Protein AF-A0A1F7AWH0-F1 (afdb_monomer_lite)

Structure (mmCIF, N/CA/C/O backbone):
data_AF-A0A1F7AWH0-F1
#
_entry.id   AF-A0A1F7AWH0-F1
#
loop_
_atom_site.group_PDB
_atom_site.id
_atom_site.type_symbol
_atom_site.label_atom_id
_atom_site.label_alt_id
_atom_site.label_comp_id
_atom_site.label_asym_id
_atom_site.label_entity_id
_atom_site.label_seq_id
_atom_site.pdbx_PDB_ins_code
_atom_site.Cartn_x
_atom_site.Cartn_y
_atom_site.Cartn_z
_atom_site.occupancy
_atom_site.B_iso_or_equiv
_atom_site.auth_seq_id
_atom_site.auth_comp_id
_atom_site.auth_asym_id
_atom_site.auth_atom_id
_atom_site.pdbx_PDB_model_num
ATOM 1 N N . MET A 1 1 ? -17.627 0.754 13.489 1.00 71.56 1 MET A N 1
ATOM 2 C CA . MET A 1 1 ? -16.748 -0.356 13.043 1.00 71.56 1 MET A CA 1
ATOM 3 C C . MET A 1 1 ? -17.058 -0.842 11.627 1.00 71.56 1 MET A C 1
ATOM 5 O O . MET A 1 1 ? -16.140 -0.833 10.820 1.00 71.56 1 MET A O 1
ATOM 9 N N . LYS A 1 2 ? -18.314 -1.182 11.273 1.00 84.44 2 LYS A N 1
ATOM 10 C CA . LYS A 1 2 ? -18.676 -1.610 9.899 1.00 84.44 2 LYS A CA 1
ATOM 11 C C . LYS A 1 2 ? -18.208 -0.633 8.801 1.00 84.44 2 LYS A C 1
ATOM 13 O O . LYS A 1 2 ? -17.539 -1.064 7.876 1.00 84.44 2 LYS A O 1
ATOM 18 N N . LYS A 1 3 ? -18.448 0.677 8.968 1.00 91.44 3 LYS A N 1
ATOM 19 C CA . LYS A 1 3 ? -18.001 1.718 8.015 1.00 91.44 3 LYS A CA 1
ATOM 20 C C . LYS A 1 3 ? -16.475 1.760 7.812 1.00 91.44 3 LYS A C 1
ATO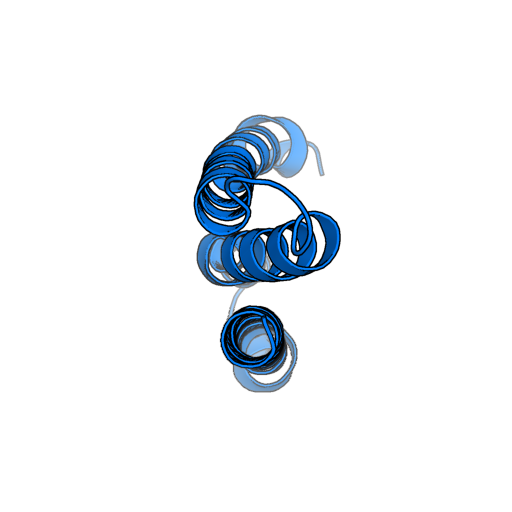M 22 O O . LYS A 1 3 ? -16.022 1.856 6.682 1.00 91.44 3 LYS A O 1
ATOM 27 N N . LEU A 1 4 ? -15.685 1.640 8.887 1.00 93.00 4 LEU A N 1
ATOM 28 C CA . LEU A 1 4 ? -14.215 1.612 8.795 1.00 93.00 4 LEU A CA 1
ATOM 29 C C . LEU A 1 4 ? -13.725 0.375 8.042 1.00 93.00 4 LEU A C 1
ATOM 31 O O . LEU A 1 4 ? -12.878 0.490 7.166 1.00 93.00 4 LEU A O 1
ATOM 35 N N . LYS A 1 5 ? -14.314 -0.793 8.327 1.00 95.19 5 LYS A N 1
ATOM 36 C CA . LYS A 1 5 ? -14.012 -2.025 7.592 1.00 95.19 5 LYS A CA 1
ATOM 37 C C . LYS A 1 5 ? -14.261 -1.849 6.091 1.00 95.19 5 LYS A C 1
ATOM 39 O O . LYS A 1 5 ? -13.417 -2.243 5.297 1.00 95.19 5 LYS A O 1
ATOM 44 N N . THR A 1 6 ? -15.378 -1.223 5.714 1.00 96.81 6 THR A N 1
ATOM 45 C CA . THR A 1 6 ? -15.692 -0.919 4.309 1.00 96.81 6 THR A CA 1
ATOM 46 C C . THR A 1 6 ? -14.640 -0.016 3.670 1.00 96.81 6 THR A C 1
ATOM 48 O O . THR A 1 6 ? -14.210 -0.311 2.564 1.00 96.81 6 THR A O 1
ATOM 51 N N . ILE A 1 7 ? -14.183 1.033 4.363 1.00 96.44 7 ILE A N 1
ATOM 52 C CA . ILE A 1 7 ? -13.134 1.936 3.855 1.00 96.44 7 ILE A CA 1
ATOM 53 C C . ILE A 1 7 ? -11.827 1.174 3.608 1.00 96.44 7 ILE A C 1
ATOM 55 O O . ILE A 1 7 ? -11.222 1.324 2.552 1.00 96.44 7 ILE A O 1
ATOM 59 N N . TYR A 1 8 ? -11.404 0.331 4.551 1.00 97.38 8 TYR A N 1
ATOM 60 C CA . TYR A 1 8 ? -10.167 -0.436 4.406 1.00 97.38 8 TYR A CA 1
ATOM 61 C C . TYR A 1 8 ? -10.240 -1.475 3.285 1.00 97.38 8 TYR A C 1
ATOM 63 O O . TYR A 1 8 ? -9.290 -1.614 2.521 1.00 97.38 8 TYR A O 1
ATOM 71 N N . ILE A 1 9 ? -11.376 -2.167 3.149 1.00 97.75 9 ILE A N 1
ATOM 72 C CA . ILE A 1 9 ? -11.604 -3.094 2.034 1.00 97.75 9 ILE A CA 1
ATOM 73 C C . ILE A 1 9 ? -11.602 -2.331 0.710 1.00 97.75 9 ILE A C 1
ATOM 75 O O . ILE A 1 9 ? -10.915 -2.747 -0.213 1.00 97.75 9 ILE A O 1
ATOM 79 N N . ALA A 1 10 ? -12.304 -1.198 0.629 1.00 97.38 10 ALA A N 1
ATOM 80 C CA . ALA A 1 10 ? -12.334 -0.377 -0.574 1.00 97.38 10 ALA A CA 1
ATOM 81 C C . ALA A 1 10 ? -10.928 0.089 -0.976 1.00 97.38 10 ALA A C 1
ATOM 83 O O . ALA A 1 10 ? -10.587 0.007 -2.150 1.00 97.38 10 ALA A O 1
ATOM 84 N N . ALA A 1 11 ? -10.088 0.504 -0.020 1.00 96.75 11 ALA A N 1
ATOM 85 C CA . ALA A 1 11 ? -8.701 0.881 -0.294 1.00 96.75 11 ALA A CA 1
ATOM 86 C C . ALA A 1 11 ? -7.896 -0.270 -0.921 1.00 96.75 11 ALA A C 1
ATOM 88 O O . ALA A 1 11 ? -7.206 -0.057 -1.916 1.00 96.75 11 ALA A O 1
ATOM 89 N N . ILE A 1 12 ? -8.031 -1.493 -0.392 1.00 97.56 12 ILE A N 1
ATOM 90 C CA . ILE A 1 12 ? -7.394 -2.688 -0.970 1.00 97.56 12 ILE A CA 1
ATOM 91 C C . ILE A 1 12 ? -7.954 -2.964 -2.367 1.00 97.56 12 ILE A C 1
ATOM 93 O O . ILE A 1 12 ? -7.184 -3.184 -3.294 1.00 97.56 12 ILE A O 1
ATOM 97 N N . SER A 1 13 ? -9.276 -2.922 -2.546 1.00 97.56 13 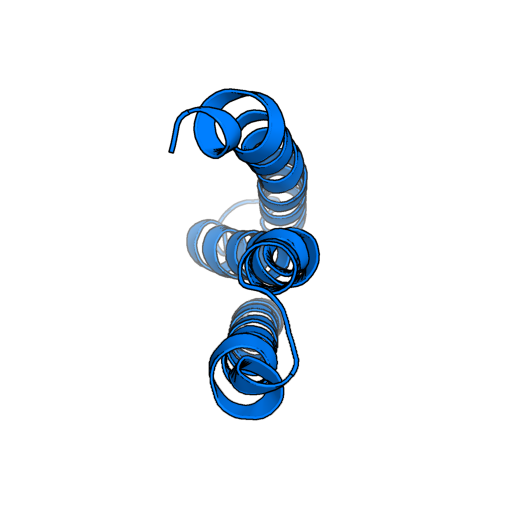SER A N 1
ATOM 98 C CA . SER A 1 13 ? -9.911 -3.163 -3.844 1.00 97.56 13 SER A CA 1
ATOM 99 C C . SER A 1 13 ? -9.460 -2.157 -4.904 1.00 97.56 13 SER A C 1
ATOM 101 O O . SER A 1 13 ? -9.155 -2.559 -6.023 1.00 97.56 13 SER A O 1
ATOM 103 N N . PHE A 1 14 ? -9.352 -0.872 -4.555 1.00 96.88 14 PHE A N 1
ATOM 104 C CA . PHE A 1 14 ? -8.807 0.149 -5.451 1.00 96.88 14 PHE A CA 1
ATOM 105 C C . PHE A 1 14 ? -7.338 -0.112 -5.782 1.00 96.88 14 PHE A C 1
ATOM 107 O O . PHE A 1 14 ? -6.953 -0.007 -6.942 1.00 96.88 14 PHE A O 1
ATOM 114 N N . ALA A 1 15 ? -6.523 -0.497 -4.801 1.00 96.69 15 ALA A N 1
ATOM 115 C CA . ALA A 1 15 ? -5.120 -0.815 -5.043 1.00 96.69 15 ALA A CA 1
ATOM 116 C C . ALA A 1 15 ? -4.942 -2.035 -5.964 1.00 96.69 15 ALA A C 1
ATOM 118 O O . ALA A 1 15 ? -4.105 -2.016 -6.863 1.00 96.69 15 ALA A O 1
ATOM 119 N N . VAL A 1 16 ? -5.768 -3.070 -5.785 1.00 96.38 16 VAL A N 1
ATOM 120 C CA . VAL A 1 16 ? -5.807 -4.242 -6.672 1.00 96.38 16 VAL A CA 1
ATOM 121 C C . VAL A 1 16 ? -6.243 -3.841 -8.079 1.00 96.38 16 VAL A C 1
ATOM 123 O O . VAL A 1 16 ? -5.628 -4.280 -9.045 1.00 96.38 16 VAL A O 1
ATOM 126 N N . LEU A 1 17 ? -7.248 -2.971 -8.213 1.00 96.62 17 LEU A N 1
ATOM 127 C CA . LEU A 1 17 ? -7.663 -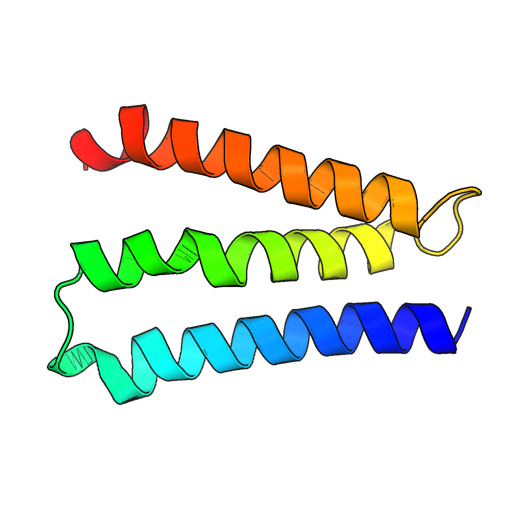2.443 -9.513 1.00 96.62 17 LEU A CA 1
ATOM 128 C C . LEU A 1 17 ? -6.506 -1.710 -10.210 1.00 96.62 17 LEU A C 1
ATOM 130 O O . LEU A 1 17 ? -6.257 -1.957 -11.385 1.00 96.62 17 LEU A O 1
ATOM 134 N N . PHE A 1 18 ? -5.765 -0.865 -9.486 1.00 94.38 18 PHE A N 1
ATOM 135 C CA . PHE A 1 18 ? -4.570 -0.203 -10.018 1.00 94.38 18 PHE A CA 1
ATOM 136 C C . PHE A 1 18 ? -3.522 -1.209 -10.495 1.00 94.38 18 PHE A C 1
ATOM 138 O O . PHE A 1 18 ? -3.012 -1.069 -11.604 1.00 94.38 18 PHE A O 1
ATOM 145 N N . ALA A 1 19 ? -3.234 -2.239 -9.698 1.00 93.12 19 ALA A N 1
ATOM 146 C CA . ALA A 1 19 ? -2.301 -3.287 -10.093 1.00 93.12 19 ALA A CA 1
ATOM 147 C C . ALA A 1 19 ? -2.775 -4.016 -11.365 1.00 93.12 19 ALA A C 1
ATOM 149 O O . ALA A 1 19 ? -1.986 -4.203 -12.283 1.00 93.12 19 ALA A O 1
ATOM 150 N N . ILE A 1 20 ? -4.063 -4.352 -11.478 1.00 95.25 20 ILE A N 1
ATOM 151 C CA . ILE A 1 20 ? -4.627 -4.978 -12.687 1.00 95.25 20 ILE A CA 1
ATOM 152 C C . ILE A 1 20 ? -4.478 -4.061 -13.906 1.00 95.25 20 ILE A C 1
ATOM 154 O O . ILE A 1 20 ? -4.109 -4.526 -14.980 1.00 95.25 20 ILE A O 1
ATOM 158 N N . VAL A 1 21 ? -4.732 -2.760 -13.762 1.00 95.12 21 VAL A N 1
ATOM 159 C CA . VAL A 1 21 ? -4.568 -1.808 -14.870 1.00 95.12 21 VAL A CA 1
ATOM 160 C C . VAL A 1 21 ? -3.105 -1.739 -15.314 1.00 95.12 21 VAL A C 1
ATOM 162 O O . VAL A 1 21 ? -2.841 -1.824 -16.509 1.00 95.12 21 VAL A O 1
ATOM 165 N N . ILE A 1 22 ? -2.159 -1.642 -14.376 1.00 93.44 22 ILE A N 1
ATOM 166 C CA . ILE A 1 22 ? -0.724 -1.523 -14.680 1.00 93.44 22 ILE A CA 1
ATOM 167 C C . ILE A 1 22 ? -0.183 -2.816 -15.300 1.00 93.44 22 ILE A C 1
ATOM 169 O O . ILE A 1 22 ? 0.408 -2.779 -16.374 1.00 93.44 22 ILE A O 1
ATOM 173 N N . TYR A 1 23 ? -0.399 -3.952 -14.635 1.00 91.38 23 TYR A N 1
ATOM 174 C CA . TYR A 1 23 ? 0.214 -5.235 -14.990 1.00 91.38 23 TYR A CA 1
ATOM 175 C C . TYR A 1 23 ? -0.606 -6.066 -15.983 1.00 91.38 23 TYR A C 1
ATOM 177 O O . TYR A 1 23 ? -0.076 -7.009 -16.558 1.00 91.38 23 TYR A O 1
ATOM 185 N N . GLY A 1 24 ? -1.886 -5.748 -16.182 1.00 93.44 24 GLY A N 1
ATOM 186 C CA . GLY A 1 24 ? -2.769 -6.475 -17.096 1.00 93.44 24 GLY A CA 1
ATOM 187 C C . GLY A 1 24 ? -3.103 -5.709 -18.372 1.00 93.44 24 GLY A C 1
ATOM 188 O O . GLY A 1 24 ? -3.086 -6.294 -19.447 1.00 93.44 24 GLY A O 1
ATOM 189 N N . ILE A 1 25 ? -3.416 -4.412 -18.270 1.00 93.31 25 ILE A N 1
ATOM 190 C CA . ILE A 1 25 ? -3.917 -3.624 -19.413 1.00 93.31 25 ILE A CA 1
ATOM 191 C C . ILE A 1 25 ? -2.803 -2.787 -20.047 1.00 93.31 25 ILE A C 1
ATOM 193 O O . ILE A 1 25 ? -2.679 -2.727 -21.265 1.00 93.31 25 ILE A O 1
ATOM 197 N N . ALA A 1 26 ? -1.993 -2.119 -19.227 1.00 92.25 26 ALA A N 1
ATOM 198 C CA . ALA A 1 26 ? -0.962 -1.194 -19.688 1.00 92.25 26 ALA A CA 1
ATOM 199 C C . ALA A 1 26 ? 0.424 -1.841 -19.851 1.00 92.25 26 ALA A C 1
ATOM 201 O O . ALA A 1 26 ? 1.352 -1.155 -20.274 1.00 92.25 26 ALA A O 1
ATOM 202 N N . ALA A 1 27 ? 0.569 -3.134 -19.543 1.00 90.94 27 ALA A N 1
ATOM 203 C CA . ALA A 1 27 ? 1.864 -3.811 -19.471 1.00 90.94 27 ALA A CA 1
ATOM 204 C C . ALA A 1 27 ? 2.652 -3.781 -20.791 1.00 90.94 27 ALA A C 1
ATOM 206 O O . ALA A 1 27 ? 3.865 -3.626 -20.771 1.00 90.94 27 ALA A O 1
ATOM 207 N N . GLU A 1 28 ? 1.977 -3.859 -21.941 1.00 90.44 28 GLU A N 1
ATOM 208 C CA . GLU A 1 28 ? 2.636 -3.810 -23.258 1.00 90.44 28 GLU A CA 1
ATOM 209 C C . GLU A 1 28 ? 3.141 -2.405 -23.633 1.00 90.44 28 GLU A C 1
ATOM 211 O O . GLU A 1 28 ? 4.007 -2.261 -24.491 1.00 90.44 28 GLU A O 1
ATOM 216 N N . ASN A 1 29 ? 2.609 -1.362 -22.988 1.00 92.69 29 ASN A N 1
ATOM 217 C CA . ASN A 1 29 ? 2.888 0.040 -23.315 1.00 92.69 29 ASN A CA 1
ATOM 218 C C . ASN A 1 29 ? 3.852 0.714 -22.327 1.00 92.69 29 ASN A C 1
ATOM 220 O O . ASN A 1 29 ? 4.233 1.869 -22.528 1.00 92.69 29 ASN A O 1
ATOM 224 N N . LEU A 1 30 ? 4.218 0.033 -21.241 1.00 93.00 30 LEU A N 1
ATOM 225 C CA . LEU A 1 30 ? 5.060 0.567 -20.176 1.00 93.00 30 LEU A CA 1
ATOM 226 C C . LEU A 1 30 ? 6.335 -0.262 -20.057 1.00 93.00 30 LEU A C 1
ATOM 228 O O . LEU A 1 30 ? 6.309 -1.484 -20.142 1.00 93.00 30 LEU A O 1
ATOM 232 N N . THR A 1 31 ? 7.467 0.400 -19.815 1.00 93.00 31 THR A N 1
ATOM 233 C CA . THR A 1 31 ? 8.683 -0.328 -19.445 1.00 93.00 31 THR A CA 1
ATOM 234 C C . THR A 1 31 ? 8.530 -0.906 -18.042 1.00 93.00 31 THR A C 1
ATOM 236 O O . THR A 1 31 ? 7.862 -0.316 -17.188 1.00 93.00 31 THR A O 1
ATOM 239 N N . GLU A 1 32 ? 9.200 -2.026 -17.777 1.00 88.81 32 GLU A N 1
ATOM 240 C CA . GLU A 1 32 ? 9.184 -2.685 -16.468 1.00 88.81 32 GLU A CA 1
ATOM 241 C C . GLU A 1 32 ? 9.544 -1.711 -15.334 1.00 88.81 32 GLU A C 1
ATOM 243 O O . GLU A 1 32 ? 8.825 -1.605 -14.342 1.00 88.81 32 GLU A O 1
ATOM 248 N N . THR A 1 33 ? 10.575 -0.885 -15.531 1.00 89.88 33 THR A N 1
ATOM 249 C CA . THR A 1 33 ? 10.968 0.158 -14.573 1.00 89.88 33 THR A CA 1
ATOM 250 C C . THR A 1 33 ? 9.831 1.135 -14.269 1.00 89.88 33 THR A C 1
ATOM 252 O O . THR A 1 33 ? 9.633 1.511 -13.114 1.00 89.88 33 THR A O 1
ATOM 255 N N . ILE A 1 34 ? 9.060 1.556 -15.278 1.00 92.19 34 ILE A N 1
ATOM 256 C CA . ILE A 1 34 ? 7.915 2.452 -15.070 1.00 92.19 34 ILE A CA 1
ATOM 257 C C . ILE A 1 34 ? 6.810 1.722 -14.305 1.00 92.19 34 ILE A C 1
ATOM 259 O O . ILE A 1 34 ? 6.309 2.262 -13.320 1.00 92.19 34 ILE A O 1
ATOM 263 N N . MET A 1 35 ? 6.466 0.496 -14.704 1.00 92.88 35 MET A N 1
ATOM 264 C CA . MET A 1 35 ? 5.428 -0.304 -14.040 1.00 92.88 35 MET A CA 1
ATOM 265 C C . MET A 1 35 ? 5.727 -0.496 -12.553 1.00 92.88 35 MET A C 1
ATOM 267 O O . MET A 1 35 ? 4.855 -0.312 -11.700 1.00 92.88 35 MET A O 1
ATOM 271 N N . ILE A 1 36 ? 6.981 -0.799 -12.230 1.00 90.50 36 ILE A N 1
ATOM 272 C CA . ILE A 1 36 ? 7.405 -1.052 -10.860 1.00 90.50 36 ILE A CA 1
ATOM 273 C C . ILE A 1 36 ? 7.462 0.264 -10.076 1.00 90.50 36 ILE A C 1
ATOM 275 O O . ILE A 1 36 ? 6.970 0.305 -8.949 1.00 90.50 36 ILE A O 1
ATOM 279 N N . ASN A 1 37 ? 7.903 1.374 -10.676 1.00 91.06 37 ASN A N 1
ATOM 280 C CA . ASN A 1 37 ? 7.814 2.699 -10.050 1.00 91.06 37 ASN A CA 1
ATOM 281 C C . ASN A 1 37 ? 6.364 3.138 -9.770 1.00 91.06 37 ASN A C 1
ATOM 283 O O . ASN A 1 37 ? 6.109 3.852 -8.802 1.00 91.06 37 ASN A O 1
ATOM 287 N N . MET A 1 38 ? 5.369 2.667 -10.526 1.00 93.44 38 MET A N 1
ATOM 288 C CA . MET A 1 38 ? 3.959 2.931 -10.197 1.00 93.44 38 MET A CA 1
ATOM 289 C C . MET A 1 38 ? 3.501 2.242 -8.898 1.00 93.44 38 MET A C 1
ATOM 291 O O . MET A 1 38 ? 2.432 2.565 -8.373 1.00 93.44 38 MET A O 1
ATOM 295 N N . SER A 1 39 ? 4.321 1.364 -8.307 1.00 93.62 39 SER A N 1
ATOM 296 C CA . SER A 1 39 ? 4.075 0.783 -6.982 1.00 93.62 39 SER A CA 1
ATOM 297 C C . SER A 1 39 ? 3.924 1.831 -5.885 1.00 93.62 39 SER A C 1
ATOM 299 O O . SER A 1 39 ? 3.171 1.595 -4.939 1.00 93.62 39 SER A O 1
ATOM 301 N N . PHE A 1 40 ? 4.554 3.007 -6.018 1.00 93.81 40 PHE A N 1
ATOM 302 C CA . PHE A 1 40 ? 4.394 4.118 -5.068 1.00 93.81 40 PHE A CA 1
ATOM 303 C C . PHE A 1 40 ? 2.943 4.601 -4.934 1.00 93.81 40 PHE A C 1
ATOM 305 O O . PHE A 1 40 ? 2.600 5.245 -3.946 1.00 93.81 40 PHE A O 1
ATOM 312 N N . ILE A 1 41 ? 2.085 4.282 -5.906 1.00 92.12 41 ILE A N 1
ATOM 313 C CA . ILE A 1 41 ? 0.671 4.652 -5.899 1.00 92.12 41 ILE A CA 1
ATOM 314 C C . ILE A 1 41 ? -0.150 3.619 -5.120 1.00 92.12 41 ILE A C 1
ATOM 316 O O . ILE A 1 41 ? -0.910 3.979 -4.224 1.00 92.12 41 ILE A O 1
ATOM 320 N N . TRP A 1 42 ? -0.008 2.329 -5.438 1.00 94.81 42 TRP A N 1
ATOM 321 C CA . TRP A 1 42 ? -0.929 1.302 -4.941 1.00 94.81 42 TRP A CA 1
ATOM 322 C C . TRP A 1 42 ? -0.441 0.582 -3.677 1.00 94.81 42 TRP A C 1
ATOM 324 O O . TRP A 1 42 ? -1.267 0.199 -2.846 1.00 94.81 42 TRP A O 1
ATOM 334 N N . VAL A 1 43 ? 0.871 0.435 -3.461 1.00 95.88 43 VAL A N 1
ATOM 335 C CA . VAL A 1 43 ? 1.407 -0.251 -2.269 1.00 95.88 43 VAL A CA 1
ATOM 336 C C . VAL A 1 43 ? 1.000 0.459 -0.970 1.00 95.88 43 VAL A C 1
ATOM 338 O O . VAL A 1 43 ? 0.475 -0.217 -0.078 1.00 95.88 43 VAL A O 1
ATOM 341 N N . PRO A 1 44 ? 1.110 1.798 -0.837 1.00 96.81 44 PRO A N 1
ATOM 342 C CA . PRO A 1 44 ? 0.679 2.488 0.380 1.00 96.81 44 PRO A CA 1
ATOM 343 C C . PRO A 1 44 ? -0.822 2.359 0.655 1.00 96.81 44 PRO A C 1
ATOM 345 O O . PRO A 1 44 ? -1.229 2.350 1.821 1.00 96.81 44 PRO A O 1
ATOM 348 N N . MET A 1 45 ? -1.644 2.216 -0.393 1.00 97.00 45 MET A N 1
ATOM 349 C CA . MET A 1 45 ? -3.084 1.966 -0.272 1.00 97.00 45 MET A CA 1
ATOM 350 C C . MET A 1 45 ? -3.364 0.558 0.266 1.00 97.00 45 MET A C 1
ATOM 352 O O . MET A 1 45 ? -4.203 0.406 1.159 1.00 97.00 45 MET A O 1
ATOM 356 N N . ILE A 1 46 ? -2.629 -0.459 -0.208 1.00 97.25 46 ILE A N 1
ATOM 357 C CA . ILE A 1 46 ? -2.699 -1.816 0.359 1.00 97.25 46 ILE A CA 1
ATOM 358 C C . ILE A 1 46 ? -2.278 -1.792 1.819 1.00 97.25 46 ILE A C 1
ATOM 360 O O . ILE A 1 46 ? -2.994 -2.328 2.660 1.00 97.25 46 ILE A O 1
ATOM 364 N N . VAL A 1 47 ? -1.149 -1.156 2.139 1.00 97.69 47 VAL A N 1
ATOM 365 C CA . VAL A 1 47 ? -0.652 -1.101 3.517 1.00 97.69 47 VAL A CA 1
ATOM 366 C C . VAL A 1 47 ? -1.653 -0.390 4.421 1.00 97.69 47 VAL A C 1
ATOM 368 O O . VAL A 1 47 ? -1.948 -0.901 5.500 1.00 97.69 47 VAL A O 1
ATOM 371 N N . PHE A 1 48 ? -2.243 0.724 3.981 1.00 98.00 48 PHE A N 1
ATOM 372 C CA . PHE A 1 48 ? -3.310 1.411 4.712 1.00 98.00 48 PHE A CA 1
ATOM 373 C C . PHE A 1 48 ? -4.509 0.491 4.974 1.00 98.00 48 PHE A C 1
ATOM 375 O O . PHE A 1 48 ? -4.968 0.372 6.110 1.00 98.00 48 PHE A O 1
ATOM 382 N N . GLY A 1 49 ? -5.011 -0.188 3.941 1.00 97.38 49 GLY A N 1
ATOM 383 C CA . GLY A 1 49 ? -6.158 -1.079 4.079 1.00 97.38 49 GLY A CA 1
ATOM 384 C C . GLY A 1 49 ? -5.861 -2.298 4.958 1.00 97.38 49 GLY A C 1
ATOM 385 O O . GLY A 1 49 ? -6.618 -2.599 5.879 1.00 97.38 49 GLY A O 1
ATOM 386 N N . ALA A 1 50 ? -4.734 -2.972 4.732 1.00 97.75 50 ALA A N 1
ATOM 387 C CA . ALA A 1 50 ? -4.335 -4.165 5.471 1.00 97.75 50 ALA A CA 1
ATOM 388 C C . ALA A 1 50 ? -4.073 -3.853 6.950 1.00 97.75 50 ALA A C 1
ATOM 390 O O . ALA A 1 50 ? -4.658 -4.486 7.831 1.00 97.75 50 ALA A O 1
ATOM 391 N N . SER A 1 51 ? -3.260 -2.832 7.239 1.00 97.56 51 SER A N 1
ATOM 392 C CA . SER A 1 51 ? -2.999 -2.400 8.617 1.00 97.56 51 SER A CA 1
ATOM 393 C C . SER A 1 51 ? -4.277 -1.920 9.312 1.00 97.56 51 SER A C 1
ATOM 395 O O . SER A 1 51 ? -4.498 -2.238 10.480 1.00 97.56 51 SER A O 1
ATOM 397 N N . GLY A 1 52 ? -5.178 -1.246 8.595 1.00 95.56 52 GLY A N 1
ATOM 398 C CA . GLY A 1 52 ? -6.475 -0.836 9.123 1.00 95.56 52 GLY A CA 1
ATOM 399 C C . GLY A 1 52 ? -7.389 -1.989 9.504 1.00 95.56 52 GLY A C 1
ATOM 400 O O . GLY A 1 52 ? -8.041 -1.926 10.549 1.00 95.56 52 GLY A O 1
ATOM 401 N N . LEU A 1 53 ? -7.393 -3.072 8.724 1.00 96.50 53 LEU A N 1
ATOM 402 C CA . LEU A 1 53 ? -8.106 -4.301 9.077 1.00 96.50 53 LEU A CA 1
ATOM 403 C C . LEU A 1 53 ? -7.483 -4.993 10.297 1.00 96.50 53 LEU A C 1
ATOM 405 O O . LEU A 1 53 ? -8.223 -5.424 11.181 1.00 96.50 53 LEU A O 1
ATOM 409 N N . VAL A 1 54 ? -6.150 -5.041 10.390 1.00 97.06 54 VAL A N 1
ATOM 410 C CA . VAL A 1 54 ? -5.427 -5.628 11.535 1.00 97.06 54 VAL A CA 1
ATOM 411 C C . VAL A 1 54 ? -5.682 -4.839 12.824 1.00 97.06 54 VAL A C 1
ATOM 413 O O . VAL A 1 54 ? -5.938 -5.417 13.882 1.00 97.06 54 VAL A O 1
ATOM 416 N N . PHE A 1 55 ? -5.657 -3.507 12.758 1.00 95.94 55 PHE A N 1
ATOM 417 C CA . PHE A 1 55 ? -5.789 -2.640 13.930 1.00 95.94 55 PHE A CA 1
ATOM 418 C C . PHE A 1 55 ? -7.221 -2.185 14.217 1.00 95.94 55 PHE A C 1
ATOM 420 O O . PHE A 1 55 ? -7.408 -1.371 15.119 1.00 95.94 55 PHE A O 1
ATOM 427 N N . ILE A 1 56 ? -8.237 -2.714 13.524 1.00 95.56 56 ILE A N 1
ATOM 428 C CA . ILE A 1 56 ? -9.617 -2.195 13.557 1.00 95.56 56 ILE A CA 1
ATOM 429 C C . ILE A 1 56 ? -10.244 -2.119 14.962 1.00 95.56 56 ILE A C 1
ATOM 431 O O . ILE A 1 56 ? -11.098 -1.269 15.209 1.00 95.56 56 ILE A O 1
ATOM 435 N N . ASN A 1 57 ? -9.795 -2.971 15.889 1.00 92.75 57 ASN A N 1
ATOM 436 C CA . ASN A 1 57 ? -10.270 -3.031 17.278 1.00 92.75 57 ASN A CA 1
ATOM 437 C C . ASN A 1 57 ? -9.416 -2.202 18.262 1.00 92.75 57 ASN A C 1
ATOM 439 O O . ASN A 1 57 ? -9.664 -2.219 19.466 1.00 92.75 57 ASN A O 1
ATOM 443 N N . LYS A 1 58 ? -8.371 -1.509 17.792 1.00 93.75 58 LYS A N 1
ATOM 444 C CA . LYS A 1 58 ? -7.500 -0.664 18.627 1.00 93.75 58 LYS A CA 1
ATOM 445 C C . LYS A 1 58 ? -8.132 0.716 18.846 1.00 93.75 58 LYS A C 1
ATOM 447 O O . LYS A 1 58 ? -9.028 1.124 18.119 1.00 93.75 58 LYS A O 1
ATOM 452 N N . LYS A 1 59 ? -7.629 1.479 19.827 1.00 91.62 59 LYS A N 1
ATOM 453 C CA . LYS A 1 59 ? -8.155 2.819 20.177 1.00 91.62 59 LYS A CA 1
ATOM 454 C C . LYS A 1 59 ? -8.037 3.854 19.044 1.00 91.62 59 LYS A C 1
ATOM 456 O O . LYS A 1 59 ? -8.809 4.805 19.016 1.00 91.62 59 LYS A O 1
ATOM 461 N N . ARG A 1 60 ? -7.059 3.708 18.139 1.00 93.81 60 ARG A N 1
ATOM 462 C CA . ARG A 1 60 ? -6.775 4.660 17.045 1.00 93.81 60 ARG A CA 1
ATOM 463 C C . ARG A 1 60 ? -6.436 3.930 15.732 1.00 93.81 60 ARG A C 1
ATOM 465 O O . ARG A 1 60 ? -5.308 4.035 15.258 1.00 93.81 60 ARG A O 1
ATOM 472 N N . PRO A 1 61 ? -7.384 3.176 15.148 1.00 93.31 61 PRO A N 1
ATOM 473 C CA . PRO A 1 61 ? -7.110 2.300 14.007 1.00 93.31 61 PRO A CA 1
ATOM 474 C C . PRO A 1 61 ? -6.661 3.097 12.779 1.00 93.31 61 PRO A C 1
ATOM 476 O O . PRO A 1 61 ? -5.667 2.754 12.148 1.00 93.31 61 PRO A O 1
ATOM 479 N N . VAL A 1 62 ? -7.332 4.218 12.494 1.00 95.50 62 VAL A N 1
ATOM 480 C CA . VAL A 1 62 ? -7.023 5.093 11.352 1.00 95.50 62 VAL A CA 1
ATOM 481 C C . VAL A 1 62 ? -5.621 5.683 11.464 1.00 95.50 62 VAL A C 1
ATOM 483 O O . VAL A 1 62 ? -4.855 5.584 10.515 1.00 95.50 62 VAL A O 1
ATOM 486 N N . LEU A 1 63 ? -5.258 6.229 12.630 1.00 97.12 63 LEU A N 1
ATOM 487 C CA . LEU A 1 63 ? -3.928 6.804 12.845 1.00 97.12 63 LEU A CA 1
ATOM 488 C C . LEU A 1 63 ? -2.829 5.757 12.641 1.00 97.12 63 LEU A C 1
ATOM 490 O O . LEU A 1 63 ? -1.865 6.023 11.936 1.00 97.12 63 LEU A O 1
ATOM 494 N N . LEU A 1 64 ? -2.997 4.559 13.213 1.00 96.69 64 LEU A N 1
ATOM 495 C CA . LEU A 1 64 ? -2.050 3.461 13.007 1.00 96.69 64 LEU A CA 1
ATOM 496 C C . LEU A 1 64 ? -1.938 3.103 11.521 1.00 96.69 64 LEU A C 1
ATOM 498 O O . LEU A 1 64 ? -0.833 2.938 11.021 1.00 96.69 64 LEU A O 1
ATOM 502 N N . SER A 1 65 ? -3.063 3.055 10.805 1.00 96.50 65 SER A N 1
ATOM 503 C CA . SER A 1 65 ? -3.076 2.724 9.374 1.00 96.50 65 SER A CA 1
ATOM 504 C C . SER A 1 65 ? -2.333 3.755 8.527 1.00 96.50 65 SER A C 1
ATOM 506 O O . SER A 1 65 ? -1.587 3.401 7.619 1.00 96.50 65 SER A O 1
ATOM 508 N N . ILE A 1 66 ? -2.522 5.040 8.839 1.00 97.44 66 ILE A N 1
ATOM 509 C CA . ILE A 1 66 ? -1.827 6.147 8.175 1.00 97.44 66 ILE A CA 1
ATOM 510 C C . ILE A 1 66 ? -0.325 6.062 8.446 1.00 97.44 66 ILE A C 1
ATOM 512 O O . ILE A 1 66 ? 0.460 6.170 7.512 1.00 97.44 66 ILE A O 1
ATOM 516 N N . LEU A 1 67 ? 0.082 5.819 9.696 1.00 97.88 67 LEU A N 1
ATOM 517 C CA . LEU A 1 67 ? 1.498 5.686 10.050 1.00 97.88 67 LEU A CA 1
ATOM 518 C C . LEU A 1 67 ? 2.163 4.535 9.292 1.00 97.88 67 LEU A C 1
ATOM 520 O O . LEU A 1 67 ? 3.249 4.717 8.754 1.00 97.88 67 LEU A O 1
ATOM 524 N N . TRP A 1 68 ? 1.497 3.383 9.191 1.00 97.75 68 TRP A N 1
ATOM 525 C CA . TRP A 1 68 ? 2.000 2.258 8.403 1.00 97.75 68 TRP A CA 1
ATOM 526 C C . TRP A 1 68 ? 2.043 2.560 6.902 1.00 97.75 68 TRP A C 1
ATOM 528 O O . TRP A 1 68 ? 3.006 2.189 6.240 1.00 97.75 68 TRP A O 1
ATOM 538 N N . SER A 1 69 ? 1.052 3.275 6.364 1.00 97.00 69 SER A N 1
ATOM 539 C CA . SER A 1 69 ? 1.056 3.720 4.965 1.00 97.00 69 SER A CA 1
ATOM 540 C C . SER A 1 69 ? 2.221 4.677 4.676 1.00 97.00 69 SER A C 1
ATOM 542 O O . SER A 1 69 ? 2.969 4.468 3.725 1.00 97.00 69 SER A O 1
ATOM 544 N N . ILE A 1 70 ? 2.470 5.663 5.541 1.00 97.00 70 ILE A N 1
ATOM 545 C CA . ILE A 1 70 ? 3.624 6.570 5.420 1.00 97.00 70 ILE A CA 1
ATOM 546 C C . ILE A 1 70 ? 4.939 5.800 5.559 1.00 97.00 70 ILE A C 1
ATOM 548 O O . ILE A 1 70 ? 5.864 5.997 4.776 1.00 97.00 70 ILE A O 1
ATOM 552 N N . PHE A 1 71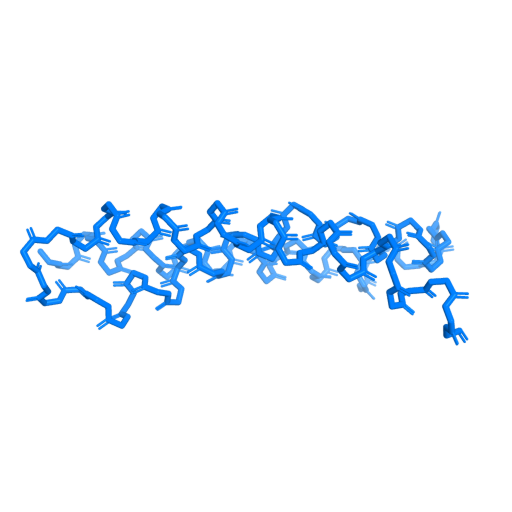 ? 5.020 4.882 6.521 1.00 97.44 71 PHE A N 1
ATOM 553 C CA . PHE A 1 71 ? 6.197 4.038 6.690 1.00 97.44 71 PHE A CA 1
ATOM 554 C C . PHE A 1 71 ? 6.460 3.167 5.454 1.00 97.44 71 PHE A C 1
ATOM 556 O O . PHE A 1 71 ? 7.613 2.953 5.091 1.00 97.44 71 PHE A O 1
ATOM 563 N N 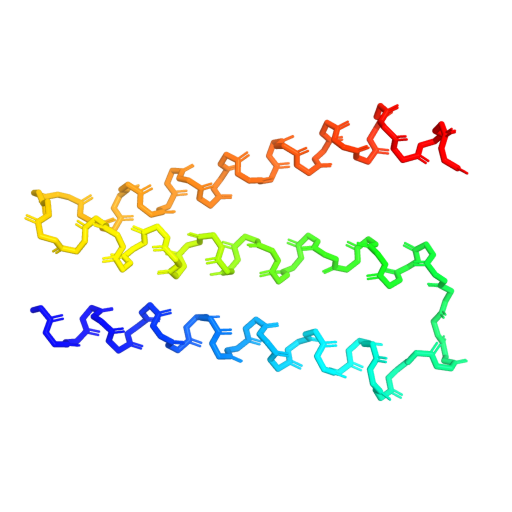. SER A 1 72 ? 5.412 2.733 4.746 1.00 97.06 72 SER A N 1
ATOM 564 C CA . SER A 1 72 ? 5.584 2.007 3.488 1.00 97.06 72 SER A CA 1
ATOM 565 C C . SER A 1 72 ? 6.265 2.852 2.410 1.00 97.06 72 SER A C 1
ATOM 567 O O . SER A 1 72 ? 7.147 2.330 1.745 1.00 97.06 72 SER A O 1
ATOM 569 N N . PHE A 1 73 ? 5.981 4.159 2.301 1.00 95.44 73 PHE A N 1
ATOM 570 C CA . PHE A 1 73 ? 6.725 5.036 1.385 1.00 95.44 73 PHE A CA 1
ATOM 571 C C . PHE A 1 73 ? 8.218 5.043 1.703 1.00 95.44 73 PHE A C 1
ATOM 573 O O . PHE A 1 73 ? 9.037 4.944 0.794 1.00 95.44 73 PHE A O 1
ATOM 580 N N . PHE A 1 74 ? 8.578 5.112 2.986 1.00 95.69 74 PHE A N 1
ATOM 581 C CA . PHE A 1 74 ? 9.976 5.046 3.400 1.00 95.69 74 PHE A CA 1
ATOM 582 C C . PHE A 1 74 ? 10.626 3.717 2.988 1.00 95.69 74 PHE A C 1
ATOM 584 O O . PHE A 1 74 ? 11.684 3.724 2.362 1.00 95.69 74 PHE A O 1
ATOM 591 N N . LEU A 1 75 ? 9.971 2.583 3.259 1.00 95.88 75 LEU A N 1
ATOM 592 C CA . LEU A 1 75 ? 10.468 1.264 2.848 1.00 95.88 75 LEU A CA 1
ATOM 593 C C . LEU A 1 75 ? 10.610 1.140 1.330 1.00 95.88 75 LEU A C 1
ATOM 595 O O . LEU A 1 75 ? 11.573 0.551 0.850 1.00 95.88 75 LEU A O 1
ATOM 599 N N . MET A 1 76 ? 9.677 1.712 0.574 1.00 95.50 76 MET A N 1
ATOM 600 C CA . MET A 1 76 ? 9.744 1.725 -0.881 1.00 95.50 76 MET A CA 1
ATOM 601 C C . MET A 1 76 ? 10.911 2.566 -1.384 1.00 95.50 76 MET A C 1
ATOM 603 O O . MET A 1 76 ? 11.649 2.103 -2.241 1.00 95.50 76 MET A O 1
ATOM 607 N N . ILE A 1 77 ? 11.136 3.762 -0.832 1.00 94.88 77 ILE A N 1
ATOM 608 C CA . ILE A 1 77 ? 12.302 4.584 -1.188 1.00 94.88 77 ILE A CA 1
ATOM 609 C C . ILE A 1 77 ? 13.594 3.804 -0.937 1.00 94.88 77 ILE A C 1
ATOM 611 O O . ILE A 1 77 ? 14.459 3.766 -1.810 1.00 94.88 77 ILE A O 1
ATOM 615 N N . VAL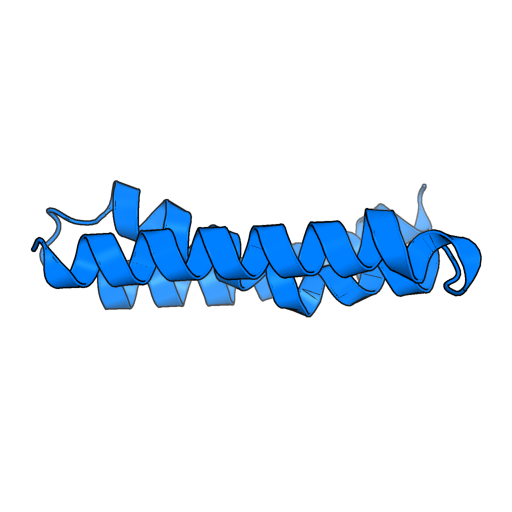 A 1 78 ? 13.707 3.150 0.223 1.00 94.75 78 VAL A N 1
ATOM 616 C CA . VAL A 1 78 ? 14.854 2.299 0.568 1.00 94.75 78 VAL A CA 1
ATOM 617 C C . VAL A 1 78 ? 15.005 1.156 -0.438 1.00 94.75 78 VAL A C 1
ATOM 619 O O . VAL A 1 78 ? 16.097 0.943 -0.957 1.00 94.75 78 VAL A O 1
ATOM 622 N N . PHE A 1 79 ? 13.916 0.462 -0.771 1.00 93.25 79 PHE A N 1
ATOM 623 C CA . PHE A 1 79 ? 13.920 -0.604 -1.769 1.00 93.25 79 PHE A CA 1
ATOM 624 C C . PHE A 1 79 ? 14.396 -0.101 -3.137 1.00 93.25 79 PHE A C 1
ATOM 626 O O . PHE A 1 79 ? 15.340 -0.656 -3.685 1.00 93.25 79 PHE A O 1
ATOM 633 N N . PHE A 1 80 ? 13.822 0.981 -3.663 1.00 93.12 80 PHE A N 1
ATOM 634 C CA . PHE A 1 80 ? 14.162 1.497 -4.992 1.00 93.12 80 PHE A CA 1
ATOM 635 C C . PHE A 1 80 ? 15.538 2.152 -5.079 1.00 93.12 80 PHE A C 1
ATOM 637 O O . PHE A 1 80 ? 16.141 2.160 -6.147 1.00 93.12 80 PHE A O 1
ATOM 644 N N . SER A 1 81 ? 16.036 2.703 -3.975 1.00 92.75 81 SER A N 1
ATOM 645 C CA . SER A 1 81 ? 17.326 3.400 -3.960 1.00 92.75 81 SER A CA 1
ATOM 646 C C . SER A 1 81 ? 18.496 2.461 -3.678 1.00 92.75 81 SER A C 1
ATOM 648 O O . SER A 1 81 ? 19.611 2.745 -4.102 1.00 92.75 81 SER A O 1
ATOM 650 N N . ILE A 1 82 ? 18.261 1.370 -2.940 1.00 93.62 82 ILE A N 1
ATOM 651 C CA . ILE A 1 82 ? 19.326 0.476 -2.462 1.00 93.62 82 ILE A CA 1
ATOM 652 C C . ILE A 1 82 ? 19.221 -0.915 -3.083 1.00 93.62 82 ILE A C 1
ATOM 654 O O . ILE A 1 82 ? 20.226 -1.449 -3.532 1.00 93.62 82 ILE A O 1
ATOM 658 N N . ILE A 1 83 ? 18.028 -1.516 -3.094 1.00 90.25 83 ILE A N 1
ATOM 659 C CA . ILE A 1 83 ? 17.840 -2.924 -3.476 1.00 90.25 83 ILE A CA 1
ATOM 660 C C . ILE A 1 83 ? 17.622 -3.054 -4.985 1.00 90.25 83 ILE A C 1
ATOM 662 O O . ILE A 1 83 ? 18.267 -3.875 -5.622 1.00 90.25 83 ILE A O 1
ATOM 666 N N . TRP A 1 84 ? 16.745 -2.231 -5.563 1.00 88.38 84 TRP A N 1
ATOM 667 C CA . TRP A 1 84 ? 16.377 -2.291 -6.979 1.00 88.38 84 TRP A CA 1
ATOM 668 C C . TRP A 1 84 ? 17.565 -2.165 -7.948 1.00 88.38 84 TRP A C 1
ATOM 670 O O . TRP A 1 84 ? 17.620 -2.951 -8.883 1.00 88.38 84 TRP A O 1
ATOM 680 N N . PRO A 1 85 ? 18.553 -1.269 -7.741 1.00 89.19 85 PRO A N 1
ATOM 681 C CA . PRO A 1 85 ? 19.704 -1.166 -8.642 1.00 89.19 85 PRO A CA 1
ATOM 682 C C . PRO A 1 85 ? 20.664 -2.367 -8.599 1.00 89.19 85 PRO A C 1
ATOM 684 O O . PRO A 1 85 ? 21.598 -2.416 -9.394 1.00 89.19 85 PRO A O 1
ATOM 687 N N . LEU A 1 86 ? 20.496 -3.280 -7.634 1.00 91.38 86 LEU A N 1
ATOM 688 C CA . LEU A 1 86 ? 21.311 -4.490 -7.483 1.00 91.38 86 LEU A CA 1
ATOM 689 C C . LEU A 1 86 ? 20.682 -5.721 -8.158 1.00 91.38 86 LEU A C 1
ATOM 691 O O . LEU A 1 86 ? 21.320 -6.776 -8.170 1.00 91.38 86 LEU A O 1
ATOM 695 N N . LEU A 1 87 ? 19.442 -5.601 -8.645 1.00 83.38 87 LEU A N 1
ATOM 696 C CA . LEU A 1 87 ? 18.688 -6.637 -9.357 1.00 83.38 87 LEU A CA 1
ATOM 697 C C . LEU A 1 87 ? 18.846 -6.461 -10.871 1.00 83.38 87 LEU A C 1
ATOM 699 O O . LEU A 1 87 ? 18.967 -7.506 -11.546 1.00 83.38 87 LEU A O 1
#

Sequence (87 aa):
MKKLKTIYIAAISFAVLFAIVIYGIAAENLTETIMINMSFIWVPMIVFGASGLVFINKKRPVLLSILWSIFSFFLMIVFFSIIWPLL

Secondary structure (DSSP, 8-state):
-HHHHHHHHHHHHHHHHHHHIIIIISGGGS-HHHHHHTHHHHHHHHHHHHHHHHTTTSS-HHHHHHHHHHHHHHHHHHIIIIIGGG-

pLDDT: mean 94.15, std 3.82, range [71.56, 98.0]

Radius of gyration: 14.57 Å; chains: 1; bounding box: 40×13×44 Å

Foldseek 3Di:
DVVLLVQLVVLLVVLVVVLCCLVPVCVVVDDPVVSLVCCLPRVLSNQLSVQLVVCVVPPCSNVRSNVRSVVVNVVVCCCVVPVVVVD